Protein AF-A0A8C4WZ81-F1 (afdb_monomer_lite)

Sequence (118 aa):
MKNEGKELKKELASYLCERPMSNNSNEAKYTEEDLIVYVVSFDYGMKENDPVNNIHFYSKHDVNKSFSITKDKVSLLLPETFEQKLVRVYCKLEDDDIQMTITERFRQWCEERRSNMP

Secondary structure (DSSP, 8-state):
-TTHHHHHHHHHHHHHHSPPPSSS--S-SS-GGGEEEEEEEEESSSTTS-GGGG--EEETTEEEEEE---GGGT-TTS-S--EEEEEEEEESS--HHHHHHHHHHHHHHHHHHHHT--

Structure (mmCIF, N/CA/C/O backbone):
data_AF-A0A8C4WZ81-F1
#
_entry.id   AF-A0A8C4WZ81-F1
#
loop_
_atom_site.group_PDB
_atom_site.id
_atom_site.type_symbol
_atom_site.label_atom_id
_atom_site.label_alt_id
_atom_site.label_comp_id
_atom_site.label_asym_id
_atom_site.label_entity_id
_atom_site.label_seq_id
_atom_site.pdbx_PDB_ins_code
_atom_site.Cartn_x
_atom_site.Cartn_y
_atom_site.Cartn_z
_atom_site.occupancy
_atom_site.B_iso_or_equiv
_atom_site.auth_seq_id
_atom_site.auth_comp_id
_atom_site.auth_asym_id
_atom_site.auth_atom_id
_atom_site.pdbx_PDB_model_num
ATOM 1 N N . MET A 1 1 ? 12.485 -6.981 1.822 1.00 47.00 1 MET A N 1
ATOM 2 C CA . MET A 1 1 ? 11.596 -7.564 0.786 1.00 47.00 1 MET A CA 1
ATOM 3 C C . MET A 1 1 ? 10.350 -8.232 1.369 1.00 47.00 1 MET A C 1
ATOM 5 O O . MET A 1 1 ? 9.375 -7.524 1.539 1.00 47.00 1 MET A O 1
ATOM 9 N N . LYS A 1 2 ? 10.354 -9.517 1.789 1.00 52.06 2 LYS A N 1
ATOM 10 C CA . LYS A 1 2 ? 9.195 -10.124 2.505 1.00 52.06 2 LYS A CA 1
ATOM 11 C C . LYS A 1 2 ? 8.869 -9.441 3.850 1.00 52.06 2 LYS A C 1
ATOM 13 O O . LYS A 1 2 ? 7.805 -9.696 4.400 1.00 52.06 2 LYS A O 1
ATOM 18 N N . ASN A 1 3 ? 9.785 -8.615 4.361 1.00 61.53 3 ASN A N 1
ATOM 19 C CA . ASN A 1 3 ? 9.664 -7.928 5.646 1.00 61.53 3 ASN A CA 1
ATOM 20 C C . ASN A 1 3 ? 8.889 -6.611 5.593 1.00 61.53 3 ASN A C 1
ATOM 22 O O . ASN A 1 3 ? 8.040 -6.442 6.448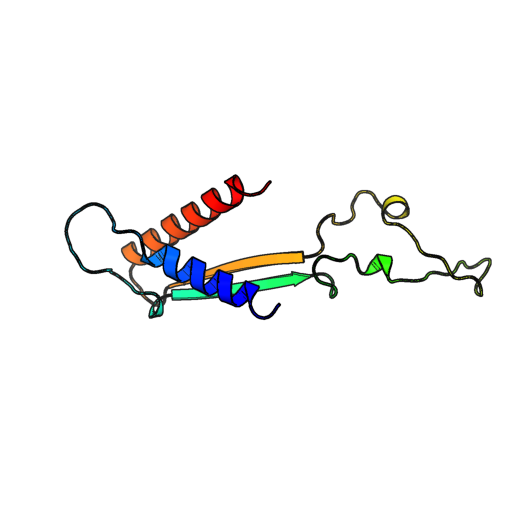 1.00 61.53 3 ASN A O 1
ATOM 26 N N . GLU A 1 4 ? 9.071 -5.735 4.599 1.00 70.75 4 GLU A N 1
ATOM 27 C CA . GLU A 1 4 ? 8.439 -4.398 4.635 1.00 70.75 4 GLU A CA 1
ATOM 28 C C . GLU A 1 4 ? 6.911 -4.454 4.620 1.00 70.75 4 GLU A C 1
ATOM 30 O O . GLU A 1 4 ? 6.252 -3.806 5.421 1.00 70.75 4 GLU A O 1
ATOM 35 N N . GLY A 1 5 ? 6.323 -5.271 3.739 1.00 78.88 5 GLY A N 1
ATOM 36 C CA . GLY A 1 5 ? 4.869 -5.442 3.711 1.00 78.88 5 GLY A CA 1
ATOM 37 C C . GLY A 1 5 ? 4.323 -6.112 4.977 1.00 78.88 5 GLY A C 1
ATOM 38 O O . GLY A 1 5 ? 3.169 -5.898 5.327 1.00 78.88 5 GLY A O 1
ATOM 39 N N . LYS A 1 6 ? 5.132 -6.919 5.678 1.00 83.50 6 LYS A N 1
ATOM 40 C CA . LYS A 1 6 ? 4.752 -7.523 6.966 1.00 83.50 6 LYS A CA 1
ATOM 41 C C . LYS A 1 6 ? 4.888 -6.533 8.119 1.00 83.50 6 LYS A C 1
ATOM 43 O O . LYS A 1 6 ? 4.041 -6.519 9.002 1.00 83.50 6 LYS A O 1
ATOM 48 N N . GLU A 1 7 ? 5.932 -5.721 8.090 1.00 89.31 7 GLU A N 1
ATOM 49 C CA . GLU A 1 7 ? 6.218 -4.680 9.068 1.00 89.31 7 GLU A CA 1
ATOM 50 C C . GLU A 1 7 ? 5.153 -3.591 9.011 1.00 89.31 7 GLU A C 1
ATOM 52 O O . GLU A 1 7 ? 4.541 -3.303 10.030 1.00 89.31 7 GLU A O 1
ATOM 57 N N . LEU A 1 8 ? 4.808 -3.125 7.807 1.00 89.88 8 LEU A N 1
ATOM 58 C CA . LEU A 1 8 ? 3.731 -2.162 7.602 1.00 89.88 8 LEU A CA 1
ATOM 59 C C . LEU A 1 8 ? 2.377 -2.676 8.101 1.00 89.88 8 LEU A C 1
ATOM 61 O O . LEU A 1 8 ? 1.613 -1.932 8.706 1.00 89.88 8 LEU A O 1
ATOM 65 N N . LYS A 1 9 ? 2.071 -3.956 7.847 1.00 92.62 9 LYS A N 1
ATOM 66 C CA . LYS A 1 9 ? 0.847 -4.585 8.361 1.00 92.62 9 LYS A CA 1
ATOM 67 C C . LYS A 1 9 ? 0.809 -4.570 9.882 1.00 92.62 9 LYS A C 1
ATOM 69 O O . LYS A 1 9 ? -0.222 -4.224 10.446 1.00 92.62 9 LYS A O 1
ATOM 74 N N . LYS A 1 10 ? 1.918 -4.960 10.513 1.00 91.31 10 LYS A N 1
ATOM 75 C CA . LYS A 1 10 ? 2.035 -5.026 11.969 1.00 91.31 10 LYS A CA 1
ATOM 76 C C . LYS A 1 10 ? 1.933 -3.636 12.593 1.00 91.31 10 LYS A C 1
ATOM 78 O O . LYS A 1 10 ? 1.149 -3.447 13.507 1.00 91.31 10 LYS A O 1
ATOM 83 N N . GLU A 1 11 ? 2.685 -2.676 12.067 1.00 92.44 11 GLU A N 1
ATOM 84 C CA . GLU A 1 11 ? 2.669 -1.288 12.525 1.00 92.44 11 GLU A CA 1
ATOM 85 C C . GLU A 1 11 ? 1.271 -0.679 12.418 1.00 92.44 11 GLU A C 1
ATOM 87 O O . GLU A 1 11 ? 0.791 -0.079 13.372 1.00 92.44 11 GLU A O 1
ATOM 92 N N . LEU A 1 12 ? 0.593 -0.855 11.279 1.00 93.56 12 LEU A N 1
ATOM 93 C CA . LEU A 1 12 ? -0.744 -0.303 11.105 1.00 93.56 12 LEU A CA 1
ATOM 94 C C . LEU A 1 12 ? -1.761 -0.975 12.037 1.00 93.56 12 LEU A C 1
ATOM 96 O O . LEU A 1 12 ? -2.585 -0.279 12.619 1.00 93.56 12 LEU A O 1
ATOM 100 N N . ALA A 1 13 ? -1.710 -2.299 12.204 1.00 93.31 13 ALA A N 1
ATOM 101 C CA . ALA A 1 13 ? -2.597 -2.993 13.139 1.00 93.31 13 ALA A CA 1
ATOM 102 C C . ALA A 1 13 ? -2.425 -2.463 14.574 1.00 93.31 13 ALA A C 1
ATOM 104 O O . ALA A 1 13 ? -3.411 -2.080 15.201 1.00 93.31 13 ALA A O 1
ATOM 105 N N . SER A 1 14 ? -1.178 -2.338 15.034 1.00 91.50 14 SER A N 1
ATOM 106 C CA . SER A 1 14 ? -0.857 -1.805 16.363 1.00 91.50 14 SER A CA 1
ATOM 107 C C . SER A 1 14 ? -1.288 -0.337 16.502 1.00 91.50 14 SER A C 1
ATOM 109 O O . SER A 1 14 ? -2.014 -0.002 17.439 1.00 91.50 14 SER A O 1
ATOM 111 N N . TYR A 1 15 ? -1.005 0.525 15.516 1.00 91.88 15 TYR A N 1
ATOM 112 C CA . TYR A 1 15 ? -1.447 1.927 15.518 1.00 91.88 15 TYR A CA 1
ATOM 113 C C . TYR A 1 15 ? -2.970 2.065 15.669 1.00 91.88 15 TYR A C 1
ATOM 115 O O . TYR A 1 15 ? -3.465 2.911 16.418 1.00 91.88 15 TYR A O 1
ATOM 123 N N . LEU A 1 16 ? -3.735 1.228 14.962 1.00 91.81 16 LEU A N 1
ATOM 124 C CA . LEU A 1 16 ? -5.196 1.265 15.012 1.00 91.81 16 LEU A CA 1
ATOM 125 C C . LEU A 1 16 ? -5.746 0.844 16.380 1.00 91.81 16 LEU A C 1
ATOM 127 O O . LEU A 1 16 ? -6.847 1.278 16.728 1.00 91.81 16 LEU A O 1
ATOM 131 N N . CYS A 1 17 ? -5.004 0.064 17.166 1.00 88.19 17 CYS A N 1
ATOM 132 C CA . CYS A 1 17 ? -5.410 -0.417 18.487 1.00 88.19 17 CYS A CA 1
ATOM 133 C C . CYS A 1 17 ? -4.867 0.439 19.652 1.00 88.19 17 CYS A C 1
ATOM 135 O O . CYS A 1 17 ? -5.549 0.576 20.665 1.00 88.19 17 CYS A O 1
ATOM 137 N N . GLU A 1 18 ? -3.704 1.081 19.517 1.00 74.81 18 GLU A N 1
ATOM 138 C CA . GLU A 1 18 ? -2.937 1.641 20.648 1.00 74.81 18 GLU A CA 1
ATOM 139 C C . GLU A 1 18 ? -3.410 2.990 21.227 1.00 74.81 18 GLU A C 1
ATOM 141 O O . GLU A 1 18 ? -2.915 3.408 22.275 1.00 74.81 18 GLU A O 1
ATOM 146 N N . ARG A 1 19 ? -4.386 3.693 20.634 1.00 61.94 19 ARG A N 1
ATOM 147 C CA . ARG A 1 19 ? -4.888 4.954 21.225 1.00 61.94 19 ARG A CA 1
ATOM 148 C C . ARG A 1 19 ? -6.082 4.717 22.166 1.00 61.94 19 ARG A C 1
ATOM 150 O O . ARG A 1 19 ? -7.115 4.231 21.703 1.00 61.94 19 ARG A O 1
ATOM 157 N N . PRO A 1 20 ? -6.040 5.114 23.452 1.00 52.09 20 PRO A N 1
ATOM 158 C CA . PRO A 1 20 ? -7.254 5.203 24.256 1.00 52.09 20 PRO A CA 1
ATOM 159 C C . PRO A 1 20 ? -8.111 6.373 23.757 1.00 52.09 20 PRO A C 1
ATOM 161 O O . PRO A 1 20 ? -7.616 7.486 23.571 1.00 52.09 20 PRO A O 1
ATOM 164 N N . MET A 1 21 ? -9.406 6.130 23.531 1.00 51.69 21 MET A N 1
ATOM 165 C CA . MET A 1 21 ? -10.363 7.228 23.389 1.00 51.69 21 MET A CA 1
ATOM 166 C C . MET A 1 21 ? -10.486 7.916 24.746 1.00 51.69 21 MET A C 1
ATOM 168 O O . MET A 1 21 ? -10.638 7.252 25.772 1.00 51.69 21 MET A O 1
ATOM 172 N N . SER A 1 22 ? -10.394 9.244 24.771 1.00 49.88 22 SER A N 1
ATOM 173 C CA . SER A 1 22 ? -10.641 9.998 25.992 1.00 49.88 22 SER A CA 1
ATOM 174 C C . SER A 1 22 ? -12.066 9.723 26.482 1.00 49.88 22 SER A C 1
ATOM 176 O O . SER A 1 22 ? -13.027 10.060 25.792 1.00 49.88 22 SER A O 1
ATOM 178 N N . ASN A 1 23 ? -12.134 9.188 27.704 1.00 47.00 23 ASN A N 1
ATOM 179 C CA . ASN A 1 23 ? -13.249 9.147 28.655 1.00 47.00 23 ASN A CA 1
ATOM 180 C C . ASN A 1 23 ? -13.973 7.792 28.806 1.00 47.00 23 ASN A C 1
ATOM 182 O O . ASN A 1 23 ? -14.935 7.473 28.119 1.00 47.00 23 ASN A O 1
ATOM 186 N N . ASN A 1 24 ? -13.532 7.086 29.855 1.00 49.25 24 ASN A N 1
ATOM 187 C CA . ASN A 1 24 ? -14.307 6.241 30.771 1.00 49.25 24 ASN A CA 1
ATOM 188 C C . ASN A 1 24 ? -15.042 5.013 30.202 1.00 49.25 24 ASN A C 1
ATOM 190 O O . ASN A 1 24 ? -16.259 4.902 30.296 1.00 49.25 24 ASN A O 1
ATOM 194 N N . SER A 1 25 ? -14.278 4.023 29.741 1.00 47.97 25 SER A N 1
ATOM 195 C CA . SER A 1 25 ? -14.457 2.596 30.078 1.00 47.97 25 SER A CA 1
ATOM 196 C C . SER A 1 25 ? -13.190 1.850 29.634 1.00 47.97 25 SER A C 1
ATOM 198 O O . SER A 1 25 ? -12.790 1.930 28.479 1.00 47.97 25 SER A O 1
ATOM 200 N N . ASN A 1 26 ? -12.479 1.228 30.576 1.00 49.66 26 ASN A N 1
ATOM 201 C CA . ASN A 1 26 ? -11.105 0.729 30.396 1.00 49.66 26 ASN A CA 1
ATOM 202 C C . ASN A 1 26 ? -11.024 -0.644 29.698 1.00 49.66 26 ASN A C 1
ATOM 204 O O . ASN A 1 26 ? -10.262 -1.506 30.127 1.00 49.66 26 ASN A O 1
ATOM 208 N N . GLU A 1 27 ? -11.769 -0.850 28.615 1.00 57.25 27 GLU A N 1
ATOM 209 C CA . GLU A 1 27 ? -11.611 -2.034 27.768 1.00 57.25 27 GLU A CA 1
ATOM 210 C C . GLU A 1 27 ? -11.549 -1.610 26.300 1.00 57.25 27 GLU A C 1
ATOM 212 O O . GLU A 1 27 ? -12.377 -0.830 25.821 1.00 57.25 27 GLU A O 1
ATOM 217 N N . ALA A 1 28 ? -10.516 -2.070 25.589 1.00 61.16 28 ALA A N 1
ATOM 218 C CA . ALA A 1 28 ? -10.420 -1.852 24.154 1.00 61.16 28 ALA A CA 1
ATOM 219 C C . ALA A 1 28 ? -11.618 -2.542 23.487 1.00 61.16 28 ALA A C 1
ATOM 221 O O . ALA A 1 28 ? -11.804 -3.744 23.649 1.00 61.16 28 ALA A O 1
ATOM 222 N N . LYS A 1 29 ? -12.433 -1.780 22.745 1.00 80.44 29 LYS A N 1
ATOM 223 C CA . LYS A 1 29 ? -13.637 -2.304 22.075 1.00 80.44 29 LYS A CA 1
ATOM 224 C C . LYS A 1 29 ? -13.331 -3.367 21.002 1.00 80.44 29 LYS A C 1
ATOM 226 O O . LYS A 1 29 ? -14.244 -4.060 20.577 1.00 80.44 29 LYS A O 1
ATOM 231 N N . TYR A 1 30 ? -12.082 -3.457 20.545 1.00 89.12 30 TYR A N 1
ATOM 232 C CA . TYR A 1 30 ? -11.587 -4.407 19.546 1.00 89.12 30 TYR A CA 1
ATOM 233 C C . TYR A 1 30 ? -10.071 -4.593 19.703 1.00 89.12 30 TYR A C 1
ATOM 235 O O . TYR A 1 30 ? -9.393 -3.726 20.269 1.00 89.12 30 TYR A O 1
ATOM 243 N N . THR A 1 31 ? -9.531 -5.686 19.169 1.00 91.62 31 THR A N 1
ATOM 244 C CA . THR A 1 31 ? -8.092 -6.001 19.197 1.00 91.62 31 THR A CA 1
ATOM 245 C C . THR A 1 31 ? -7.501 -6.131 17.787 1.00 91.62 31 THR A C 1
ATOM 247 O O . THR A 1 31 ? -8.199 -5.972 16.784 1.00 91.62 31 THR A O 1
ATOM 250 N N . GLU A 1 32 ? -6.194 -6.405 17.677 1.00 92.19 32 GLU A N 1
ATOM 251 C CA . GLU A 1 32 ? -5.545 -6.629 16.376 1.00 92.19 32 GLU A CA 1
ATOM 252 C C . GLU A 1 32 ? -6.131 -7.847 15.646 1.00 92.19 32 GLU A C 1
ATOM 254 O O . GLU A 1 32 ? -6.195 -7.868 14.416 1.00 92.19 32 GLU A O 1
ATOM 259 N N . GLU A 1 33 ? -6.594 -8.854 16.390 1.00 92.25 33 GLU A N 1
ATOM 260 C CA . GLU A 1 33 ? -7.212 -10.061 15.845 1.00 92.25 33 GLU A CA 1
ATOM 261 C C . GLU A 1 33 ? -8.530 -9.773 15.116 1.00 92.25 33 GLU A C 1
ATOM 263 O O . GLU A 1 33 ? -8.898 -10.529 14.209 1.00 92.25 33 GLU A O 1
ATOM 268 N N . ASP A 1 34 ? -9.214 -8.682 15.459 1.00 94.19 34 ASP A N 1
ATOM 269 C CA . ASP A 1 34 ? -10.445 -8.227 14.806 1.00 94.19 34 ASP A CA 1
ATOM 270 C C . ASP A 1 34 ? -10.178 -7.471 13.502 1.00 94.19 34 ASP A C 1
ATOM 272 O O . ASP A 1 34 ? -11.099 -7.206 12.723 1.00 94.19 34 ASP A O 1
ATOM 276 N N . LEU A 1 35 ? -8.915 -7.139 13.230 1.00 94.62 35 LEU A N 1
ATOM 277 C CA . LEU A 1 35 ? -8.499 -6.397 12.052 1.00 94.62 35 LEU A CA 1
ATOM 278 C C . LEU A 1 35 ? -7.861 -7.318 11.013 1.00 94.62 35 LEU A C 1
ATOM 280 O O . LEU A 1 35 ? -7.160 -8.288 11.302 1.00 94.62 35 LEU A O 1
ATOM 284 N N . ILE A 1 36 ? -8.075 -6.983 9.746 1.00 95.38 36 ILE A N 1
ATOM 285 C CA . ILE A 1 36 ? -7.357 -7.577 8.623 1.00 95.38 36 ILE A CA 1
ATOM 286 C C . ILE A 1 36 ? -6.695 -6.442 7.857 1.00 95.38 36 ILE A C 1
ATOM 288 O O . ILE A 1 36 ? -7.362 -5.663 7.176 1.00 95.38 36 ILE A O 1
ATOM 292 N N . VAL A 1 37 ? -5.365 -6.376 7.936 1.00 95.81 37 VAL A N 1
ATOM 293 C CA . VAL A 1 37 ? -4.569 -5.421 7.162 1.00 95.81 37 VAL A CA 1
ATOM 294 C C . VAL A 1 37 ? -4.011 -6.101 5.915 1.00 95.81 37 VAL A C 1
ATOM 296 O O . VAL A 1 37 ? -3.212 -7.046 5.969 1.00 95.81 37 VAL A O 1
ATOM 299 N N . TYR A 1 38 ? -4.416 -5.594 4.757 1.00 94.88 38 TYR A N 1
ATOM 300 C CA . TYR A 1 38 ? -3.942 -6.046 3.462 1.00 94.88 38 TYR A CA 1
ATOM 301 C C . TYR A 1 38 ? -3.046 -4.983 2.832 1.00 94.88 38 TYR A C 1
ATOM 303 O O . TYR A 1 38 ? -3.412 -3.818 2.737 1.00 94.88 38 TYR A O 1
ATOM 311 N N . VAL A 1 39 ? -1.856 -5.402 2.408 1.00 93.69 39 VAL A N 1
ATOM 312 C CA . VAL A 1 39 ? -0.868 -4.549 1.741 1.00 93.69 39 VAL A CA 1
ATOM 313 C C . VAL A 1 39 ? -0.517 -5.238 0.437 1.00 93.69 39 VAL A C 1
ATOM 315 O O . VAL A 1 39 ? -0.097 -6.399 0.457 1.00 93.69 39 VAL A O 1
ATOM 318 N N . VAL A 1 40 ? -0.717 -4.529 -0.669 1.00 91.75 40 VAL A N 1
ATOM 319 C CA . VAL A 1 40 ? -0.424 -4.989 -2.028 1.00 91.75 40 VAL A CA 1
ATOM 320 C C . VAL A 1 40 ? 0.563 -4.027 -2.656 1.00 91.75 40 VAL A C 1
ATOM 322 O O . VAL A 1 40 ? 0.299 -2.828 -2.683 1.00 91.75 40 VAL A O 1
ATOM 325 N N . SER A 1 41 ? 1.672 -4.548 -3.171 1.00 90.94 41 SER A N 1
ATOM 326 C CA . SER A 1 41 ? 2.560 -3.788 -4.050 1.00 90.94 41 SER A CA 1
ATOM 327 C C . SER A 1 41 ? 2.128 -3.998 -5.498 1.00 90.94 41 SER A C 1
ATOM 329 O O . SER A 1 41 ? 1.903 -5.133 -5.921 1.00 90.94 41 SER A O 1
ATOM 331 N N . PHE A 1 42 ? 2.018 -2.904 -6.237 1.00 91.50 42 PHE A N 1
ATOM 332 C CA . PHE A 1 42 ? 1.856 -2.875 -7.681 1.00 91.50 42 PHE A CA 1
ATOM 333 C C . PHE A 1 42 ? 3.136 -2.317 -8.274 1.00 91.50 42 PHE A C 1
ATOM 335 O O . PHE A 1 42 ? 3.560 -1.229 -7.892 1.00 91.50 42 PHE A O 1
ATOM 342 N N . ASP A 1 43 ? 3.741 -3.048 -9.199 1.00 93.62 43 ASP A N 1
ATOM 343 C CA . ASP A 1 43 ? 4.915 -2.579 -9.912 1.00 93.62 43 ASP A CA 1
ATOM 344 C C . ASP A 1 43 ? 4.924 -3.046 -11.367 1.00 93.62 43 ASP A C 1
ATOM 346 O O . ASP A 1 43 ? 4.050 -3.794 -11.812 1.00 93.62 43 ASP A O 1
ATOM 350 N N . TYR A 1 44 ? 5.912 -2.576 -12.123 1.00 91.69 44 TYR A N 1
ATOM 351 C CA . TYR A 1 44 ? 6.096 -2.916 -13.534 1.00 91.69 44 TYR A CA 1
ATOM 352 C C . TYR A 1 44 ? 6.911 -4.213 -13.733 1.00 91.69 44 TYR A C 1
ATOM 354 O O . TYR A 1 44 ? 7.607 -4.388 -14.731 1.00 91.69 44 TYR A O 1
ATOM 362 N N . GLY A 1 45 ? 6.859 -5.132 -12.766 1.00 91.12 45 GLY A N 1
ATOM 363 C CA . GLY A 1 45 ? 7.621 -6.382 -12.736 1.00 91.12 45 GLY A CA 1
ATOM 364 C C . GLY A 1 45 ? 9.051 -6.228 -12.210 1.00 91.12 45 GLY A C 1
ATOM 365 O O . GLY A 1 45 ? 9.773 -7.220 -12.104 1.00 91.12 45 GLY A O 1
ATOM 366 N N . MET A 1 46 ? 9.468 -4.999 -11.882 1.00 91.88 46 MET A N 1
ATOM 367 C CA . MET A 1 46 ? 10.825 -4.659 -11.434 1.00 91.88 46 MET A CA 1
ATOM 368 C C . MET A 1 46 ? 10.849 -3.707 -10.225 1.00 91.88 46 MET A C 1
ATOM 370 O O . MET A 1 46 ? 11.830 -2.986 -10.020 1.00 91.88 46 MET A O 1
ATOM 374 N N . LYS A 1 47 ? 9.808 -3.759 -9.381 1.00 89.38 47 LYS A N 1
ATOM 375 C CA . LYS A 1 47 ? 9.638 -2.878 -8.212 1.00 89.38 47 LYS A CA 1
ATOM 376 C C . LYS A 1 47 ? 9.762 -1.397 -8.599 1.00 89.38 47 LYS A C 1
ATOM 378 O O . LYS A 1 47 ? 9.138 -0.966 -9.560 1.00 89.38 47 LYS A O 1
ATOM 383 N N . GLU A 1 48 ? 10.576 -0.623 -7.886 1.00 91.25 48 GLU A N 1
ATOM 384 C CA . GLU A 1 48 ? 10.803 0.799 -8.117 1.00 91.25 48 GLU A CA 1
ATOM 385 C C . GLU A 1 48 ? 11.536 1.119 -9.431 1.00 91.25 48 GLU A C 1
ATOM 387 O O . GLU A 1 48 ? 11.590 2.281 -9.834 1.00 91.25 48 GLU A O 1
ATOM 392 N N . ASN A 1 49 ? 12.098 0.111 -10.105 1.00 90.12 49 ASN A N 1
ATOM 393 C CA . ASN A 1 49 ? 12.917 0.308 -11.295 1.00 90.12 49 ASN A CA 1
ATOM 394 C C . ASN A 1 49 ? 12.071 0.312 -12.572 1.00 90.12 49 ASN A C 1
ATOM 396 O O . ASN A 1 49 ? 11.225 -0.559 -12.774 1.00 90.12 49 ASN A O 1
ATOM 400 N N . ASP A 1 50 ? 12.375 1.246 -13.476 1.00 90.00 50 ASP A N 1
ATOM 401 C CA . ASP A 1 50 ? 11.809 1.264 -14.825 1.00 90.00 50 ASP A CA 1
ATOM 402 C C . ASP A 1 50 ? 12.335 0.060 -15.630 1.00 90.00 50 ASP A C 1
ATOM 404 O O . ASP A 1 50 ? 13.542 -0.005 -15.912 1.00 90.00 50 ASP A O 1
ATOM 408 N N . PRO A 1 51 ? 11.478 -0.895 -16.036 1.00 90.00 51 PRO A N 1
ATOM 409 C CA . PRO A 1 51 ? 11.928 -2.040 -16.814 1.00 90.00 51 PRO A CA 1
ATOM 410 C C . PRO A 1 51 ? 12.458 -1.651 -18.200 1.00 90.00 51 PRO A C 1
ATOM 412 O O . PRO A 1 51 ? 13.275 -2.388 -18.751 1.00 90.00 51 PRO A O 1
ATOM 415 N N . VAL A 1 52 ? 12.057 -0.501 -18.762 1.00 88.38 52 VAL A N 1
ATOM 416 C CA . VAL A 1 52 ? 12.499 -0.041 -20.092 1.00 88.38 52 VAL A CA 1
ATOM 417 C C . VAL A 1 52 ? 14.003 0.220 -20.124 1.00 88.38 52 VAL A C 1
ATOM 419 O O . VAL A 1 52 ? 14.643 -0.028 -21.146 1.00 88.38 52 VAL A O 1
ATOM 422 N N . ASN A 1 53 ? 14.599 0.612 -18.993 1.00 87.94 53 ASN A N 1
ATOM 423 C CA . ASN A 1 53 ? 16.047 0.804 -18.883 1.00 87.94 53 ASN A CA 1
ATOM 424 C C . ASN A 1 53 ? 16.846 -0.486 -19.129 1.00 87.94 53 ASN A C 1
ATOM 426 O O . ASN A 1 53 ? 18.018 -0.417 -19.494 1.00 87.94 53 ASN A O 1
ATOM 430 N N . ASN A 1 54 ? 16.217 -1.654 -18.969 1.00 89.38 54 ASN A N 1
ATOM 431 C CA . ASN A 1 54 ? 16.837 -2.960 -19.194 1.00 89.38 54 ASN A CA 1
ATOM 432 C C . ASN A 1 54 ? 16.522 -3.540 -20.585 1.00 89.38 54 ASN A C 1
ATOM 434 O O . ASN A 1 54 ? 16.833 -4.700 -20.854 1.00 89.38 54 ASN A O 1
ATOM 438 N N . ILE A 1 55 ? 15.903 -2.751 -21.472 1.00 90.88 55 ILE A N 1
ATOM 439 C CA . ILE A 1 55 ? 15.568 -3.156 -22.839 1.00 90.88 55 ILE A CA 1
ATOM 440 C C . ILE A 1 55 ? 16.611 -2.611 -23.817 1.00 90.88 55 ILE A C 1
ATOM 442 O O . ILE A 1 55 ? 16.955 -1.426 -23.815 1.00 90.88 55 ILE A O 1
ATOM 446 N N . HIS A 1 56 ? 17.074 -3.486 -24.709 1.00 93.94 56 HIS A N 1
ATOM 447 C CA . HIS A 1 56 ? 17.866 -3.107 -25.873 1.00 93.94 56 HIS A CA 1
ATOM 448 C C . HIS A 1 56 ? 16.995 -3.068 -27.127 1.00 93.94 56 HIS A C 1
ATOM 450 O O . HIS A 1 56 ? 16.221 -3.984 -27.401 1.00 93.94 56 HIS A O 1
ATOM 456 N N . PHE A 1 57 ? 17.169 -2.010 -27.909 1.00 94.62 57 PHE A N 1
ATOM 457 C CA . PHE A 1 57 ? 16.476 -1.761 -29.164 1.00 94.62 57 PHE A CA 1
ATOM 458 C C . PHE A 1 57 ? 17.457 -1.866 -30.333 1.00 94.62 57 PHE A C 1
ATOM 460 O O . PHE A 1 57 ? 18.668 -1.735 -30.158 1.00 94.62 57 PHE A O 1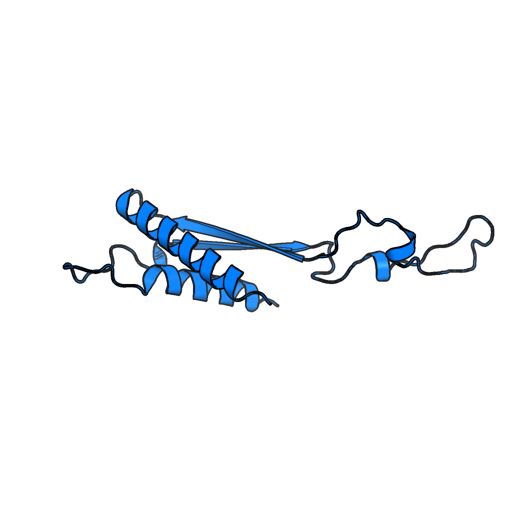
ATOM 467 N N . TYR A 1 58 ? 16.924 -2.063 -31.534 1.00 95.75 58 TYR A N 1
ATOM 468 C CA . TYR A 1 58 ? 17.653 -1.933 -32.794 1.00 95.75 58 TYR A CA 1
ATOM 469 C C . TYR A 1 58 ? 16.845 -1.056 -33.754 1.00 95.75 58 TYR A C 1
ATOM 471 O O . TYR A 1 58 ? 15.648 -0.832 -33.557 1.00 95.75 58 TYR A O 1
ATOM 479 N N . SER A 1 59 ? 17.496 -0.534 -34.795 1.00 95.94 59 SER A N 1
ATOM 480 C CA . SER A 1 59 ? 16.830 0.295 -35.804 1.00 95.94 59 SER A CA 1
ATOM 481 C C . SER A 1 59 ? 16.670 -0.481 -37.106 1.00 95.94 59 SER A C 1
ATOM 483 O O . SER A 1 59 ? 17.491 -1.335 -37.430 1.00 95.94 59 SER A O 1
ATOM 485 N N . LYS A 1 60 ? 15.657 -0.148 -37.913 1.00 96.88 60 LYS A N 1
ATOM 486 C CA . LYS A 1 60 ? 15.483 -0.751 -39.247 1.00 96.88 60 LYS A CA 1
ATOM 487 C C . LYS A 1 60 ? 16.721 -0.579 -40.144 1.00 96.88 60 LYS A C 1
ATOM 489 O O . LYS A 1 60 ? 16.973 -1.419 -40.999 1.00 96.88 60 LYS A O 1
ATOM 494 N N . HIS A 1 61 ? 17.457 0.518 -39.972 1.00 96.50 61 HIS A N 1
ATOM 495 C CA . HIS A 1 61 ? 18.635 0.841 -40.779 1.00 96.50 61 HIS A CA 1
ATOM 496 C C . HIS A 1 61 ? 19.886 0.064 -40.359 1.00 96.50 61 HIS A C 1
ATOM 498 O O . HIS A 1 61 ? 20.785 -0.110 -41.174 1.00 96.50 61 HIS A O 1
ATOM 504 N N . ASP A 1 62 ? 19.938 -0.403 -39.112 1.00 95.19 62 ASP A N 1
ATOM 505 C CA . ASP A 1 62 ? 21.055 -1.168 -38.569 1.00 95.19 62 ASP A CA 1
ATOM 506 C C . ASP A 1 62 ? 20.528 -2.156 -37.521 1.00 95.19 62 ASP A C 1
ATOM 508 O O . ASP A 1 62 ? 20.347 -1.822 -36.347 1.00 95.19 62 ASP A O 1
ATOM 512 N N . VAL A 1 63 ? 20.214 -3.366 -37.990 1.00 95.25 63 VAL A N 1
ATOM 513 C CA . VAL A 1 63 ? 19.585 -4.428 -37.189 1.00 95.25 63 VAL A CA 1
ATOM 514 C C . VAL A 1 63 ? 20.568 -5.162 -36.277 1.00 95.25 63 VAL A C 1
ATOM 516 O O . VAL A 1 63 ? 20.143 -5.818 -35.333 1.00 95.25 63 VAL A O 1
ATOM 519 N N . ASN A 1 64 ? 21.874 -5.048 -36.542 1.00 96.62 64 ASN A N 1
ATOM 520 C CA . ASN A 1 64 ? 22.919 -5.739 -35.779 1.00 96.62 64 ASN A CA 1
ATOM 521 C C . ASN A 1 64 ? 23.501 -4.872 -34.657 1.00 96.62 64 ASN A C 1
ATOM 523 O O . ASN A 1 64 ? 24.297 -5.356 -33.851 1.00 96.62 64 ASN A O 1
ATOM 527 N N . LYS A 1 65 ? 23.120 -3.593 -34.595 1.00 96.81 65 LYS A N 1
ATOM 528 C CA . LYS A 1 65 ? 23.562 -2.658 -33.567 1.00 96.81 65 LYS A CA 1
ATOM 529 C C . LYS A 1 65 ? 22.465 -2.436 -32.535 1.00 96.81 65 LYS A C 1
ATOM 531 O O . LYS A 1 65 ? 21.409 -1.881 -32.841 1.00 96.81 65 LYS A O 1
ATOM 536 N N . SER A 1 66 ? 22.751 -2.819 -31.295 1.00 95.81 66 SER A N 1
ATOM 537 C CA . SER A 1 66 ? 21.880 -2.527 -30.163 1.00 95.81 66 SER A CA 1
ATOM 538 C C . SER A 1 66 ? 22.131 -1.127 -29.601 1.00 95.81 66 SER A C 1
ATOM 540 O O . SER A 1 66 ? 23.238 -0.585 -29.658 1.00 95.81 66 SER A O 1
ATOM 542 N N . PHE A 1 67 ? 21.085 -0.533 -29.039 1.00 93.56 67 PHE A N 1
ATOM 543 C CA . PHE A 1 67 ? 21.162 0.692 -28.250 1.00 93.56 67 PHE A CA 1
ATOM 544 C C . PHE A 1 67 ? 20.058 0.711 -27.191 1.00 93.56 67 PHE A C 1
ATOM 546 O O . PHE A 1 67 ? 19.106 -0.065 -27.257 1.00 93.56 67 PHE A O 1
ATOM 553 N N . SER A 1 68 ? 20.181 1.601 -26.212 1.00 93.44 68 SER A N 1
ATOM 554 C CA . SER A 1 68 ? 19.140 1.849 -25.210 1.00 93.44 68 SER A CA 1
ATOM 555 C C . SER A 1 68 ? 18.412 3.152 -25.529 1.00 93.44 68 SER A C 1
ATOM 557 O O . SER A 1 68 ? 19.017 4.105 -26.030 1.00 93.44 68 SER A O 1
ATOM 559 N N . ILE A 1 69 ? 17.114 3.198 -25.239 1.00 90.75 69 ILE A N 1
ATOM 560 C CA . ILE A 1 69 ? 16.306 4.415 -25.337 1.00 90.75 69 ILE A CA 1
ATOM 561 C C . ILE A 1 69 ? 16.051 4.903 -23.917 1.00 90.75 69 ILE A C 1
ATOM 563 O O . ILE A 1 69 ? 15.494 4.179 -23.099 1.00 90.75 69 ILE A O 1
ATOM 567 N N . THR A 1 70 ? 16.487 6.123 -23.626 1.00 84.44 70 THR A N 1
ATOM 568 C CA . THR A 1 70 ? 16.297 6.763 -22.326 1.00 84.44 70 THR A CA 1
ATOM 569 C C . THR A 1 70 ? 14.908 7.404 -22.243 1.00 84.44 70 THR A C 1
ATOM 571 O O . THR A 1 70 ? 14.345 7.808 -23.264 1.00 84.44 70 THR A O 1
ATOM 574 N N . LYS A 1 71 ? 14.341 7.495 -21.032 1.00 83.56 71 LYS A N 1
ATOM 575 C CA . LYS A 1 71 ? 12.967 7.981 -20.790 1.00 83.56 71 LYS A CA 1
ATOM 576 C C . LYS A 1 71 ? 12.681 9.348 -21.434 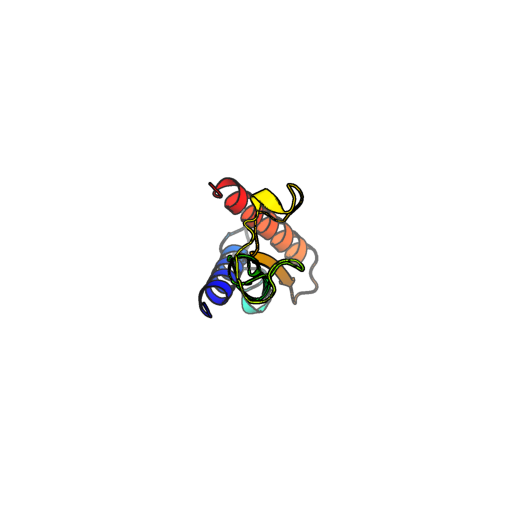1.00 83.56 71 LYS A C 1
ATOM 578 O O . LYS A 1 71 ? 11.608 9.545 -22.001 1.00 83.56 71 LYS A O 1
ATOM 583 N N . ASP A 1 72 ? 13.659 10.256 -21.415 1.00 83.00 72 ASP A N 1
ATOM 584 C CA . ASP A 1 72 ? 13.597 11.601 -22.009 1.00 83.00 72 ASP A CA 1
ATOM 585 C C . ASP A 1 72 ? 13.338 11.598 -23.524 1.00 83.00 72 ASP A C 1
ATOM 587 O O .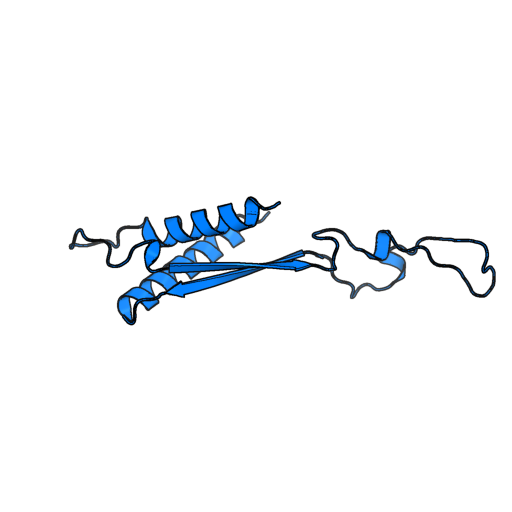 ASP A 1 72 ? 12.818 12.572 -24.063 1.00 83.00 72 ASP A O 1
ATOM 591 N N . LYS A 1 73 ? 13.648 10.493 -24.209 1.00 84.44 73 LYS A N 1
ATOM 592 C CA . LYS A 1 73 ? 13.467 10.343 -25.660 1.00 84.44 73 LYS A CA 1
ATOM 593 C C . LYS A 1 73 ? 12.142 9.700 -26.055 1.00 84.44 73 LYS A C 1
ATOM 595 O O . LYS A 1 73 ? 11.868 9.596 -27.248 1.00 84.44 73 LYS A O 1
ATOM 600 N N . VAL A 1 74 ? 11.349 9.230 -25.091 1.00 84.88 74 VAL A N 1
ATOM 601 C CA . VAL A 1 74 ? 10.108 8.494 -25.365 1.00 84.88 74 VAL A CA 1
ATOM 602 C C . VAL A 1 74 ? 8.903 9.419 -25.256 1.00 84.88 74 VAL A C 1
ATOM 604 O O . VAL A 1 74 ? 8.205 9.640 -26.242 1.00 84.88 74 VAL A O 1
ATOM 607 N N . SER A 1 75 ? 8.630 9.938 -24.058 1.00 86.31 75 SER A N 1
ATOM 608 C CA . SER A 1 75 ? 7.481 10.807 -23.798 1.00 86.31 75 SER A CA 1
ATOM 609 C C . SER A 1 75 ? 7.570 11.437 -22.410 1.00 86.31 75 SER A C 1
ATOM 611 O O . SER A 1 75 ? 7.988 10.790 -21.450 1.00 86.31 75 SER A O 1
ATOM 613 N N . LEU A 1 76 ? 7.090 12.677 -22.291 1.00 83.56 76 LEU A N 1
ATOM 614 C CA . LEU A 1 76 ? 6.908 13.364 -21.007 1.00 83.56 76 LEU A CA 1
ATOM 615 C C . LEU A 1 76 ? 5.716 12.824 -20.196 1.00 83.56 76 LEU A C 1
ATOM 617 O O . LEU A 1 76 ? 5.571 13.165 -19.031 1.00 83.56 76 LEU A O 1
ATOM 621 N N . LEU A 1 77 ? 4.864 11.983 -20.793 1.00 86.62 77 LEU A N 1
ATOM 622 C CA . LEU A 1 77 ? 3.674 11.409 -20.147 1.00 86.62 77 LEU A CA 1
ATOM 623 C C . LEU A 1 77 ? 3.928 10.024 -19.527 1.00 86.62 77 LEU A C 1
ATOM 625 O O . LEU A 1 77 ? 2.982 9.301 -19.220 1.00 86.62 77 LEU A O 1
ATOM 629 N N . LEU A 1 78 ? 5.191 9.619 -19.386 1.00 86.88 78 LEU A N 1
ATOM 630 C CA . LEU A 1 78 ? 5.547 8.341 -18.773 1.00 86.88 78 LEU A CA 1
ATOM 631 C C . LEU A 1 78 ? 5.522 8.416 -17.238 1.00 86.88 78 LEU A C 1
ATOM 633 O O . LEU A 1 78 ? 5.957 9.429 -16.682 1.00 86.88 78 LEU A O 1
ATOM 637 N N . PRO A 1 79 ? 5.125 7.330 -16.545 1.00 86.19 79 PRO A N 1
ATOM 638 C CA . PRO A 1 79 ? 5.159 7.263 -15.086 1.00 86.19 79 PRO A CA 1
ATOM 639 C C . PRO A 1 79 ? 6.529 7.642 -14.516 1.00 86.19 79 PRO A C 1
ATOM 641 O O . PRO A 1 79 ? 7.568 7.220 -15.024 1.00 86.19 79 PRO A O 1
ATOM 644 N N . GLU A 1 80 ? 6.550 8.457 -13.463 1.00 86.38 80 GLU A N 1
ATOM 645 C CA . GLU A 1 80 ? 7.772 8.774 -12.705 1.00 86.38 80 GLU A CA 1
ATOM 646 C C . GLU A 1 80 ? 8.050 7.769 -11.590 1.00 86.38 80 GLU A C 1
ATOM 648 O O . GLU A 1 80 ? 9.200 7.576 -11.208 1.00 86.38 80 GLU A O 1
ATOM 653 N N . THR A 1 81 ? 7.010 7.085 -11.119 1.00 87.00 81 THR A N 1
ATOM 654 C CA . THR A 1 81 ? 7.094 6.060 -10.081 1.00 87.00 81 THR A CA 1
ATOM 655 C C . THR A 1 81 ? 6.636 4.722 -10.650 1.00 87.00 81 THR A C 1
ATOM 657 O O . THR A 1 81 ? 5.577 4.647 -11.275 1.00 87.00 81 THR A O 1
ATOM 660 N N . PHE A 1 82 ? 7.424 3.672 -10.418 1.00 89.12 82 PHE A N 1
ATOM 661 C CA . PHE A 1 82 ? 7.177 2.327 -10.954 1.00 89.12 82 PHE A CA 1
ATOM 662 C C . PHE A 1 82 ? 6.710 1.320 -9.904 1.00 89.12 82 PHE A C 1
ATOM 664 O O . PHE A 1 82 ? 6.261 0.245 -10.285 1.00 89.12 82 PHE A O 1
ATOM 671 N N . GLU A 1 83 ? 6.745 1.682 -8.617 1.00 91.44 83 GLU A N 1
ATOM 672 C CA . GLU A 1 83 ? 6.137 0.919 -7.525 1.00 91.44 83 GLU A CA 1
ATOM 673 C C . GLU A 1 83 ? 5.082 1.766 -6.801 1.00 91.44 83 GLU A C 1
ATOM 675 O O . GLU A 1 83 ? 5.291 2.938 -6.491 1.00 91.44 83 GLU A O 1
ATOM 680 N N . GLN A 1 84 ? 3.946 1.153 -6.490 1.00 89.56 84 GLN A N 1
ATOM 681 C CA . GLN A 1 84 ? 2.890 1.715 -5.660 1.00 89.56 84 GLN A CA 1
ATOM 682 C C . GLN A 1 84 ? 2.465 0.689 -4.612 1.00 89.56 84 GLN A C 1
ATOM 684 O O . GLN A 1 84 ? 2.436 -0.511 -4.876 1.00 89.56 84 GLN A O 1
ATOM 689 N N . LYS A 1 85 ? 2.086 1.152 -3.419 1.00 89.94 85 LYS A N 1
ATOM 690 C CA . LYS A 1 85 ? 1.556 0.293 -2.352 1.00 89.94 85 LYS A CA 1
ATOM 691 C C . LYS A 1 85 ? 0.104 0.667 -2.070 1.00 89.94 85 LYS A C 1
ATOM 693 O O . LYS A 1 85 ? -0.198 1.815 -1.762 1.00 89.94 85 LYS A O 1
ATOM 698 N N . LEU A 1 86 ? -0.790 -0.312 -2.151 1.00 92.00 86 LEU A N 1
ATOM 699 C CA . LEU A 1 86 ? -2.183 -0.195 -1.737 1.00 92.00 86 LEU A CA 1
ATOM 700 C C . LEU A 1 86 ? -2.352 -0.832 -0.361 1.00 92.00 86 LEU A C 1
ATOM 702 O O . LEU A 1 86 ? -2.056 -2.014 -0.178 1.00 92.00 86 LEU A O 1
ATOM 706 N N . VAL A 1 87 ? -2.871 -0.056 0.585 1.00 94.12 87 VAL A N 1
ATOM 707 C CA . VAL A 1 87 ? -3.169 -0.507 1.946 1.00 94.12 87 VAL A CA 1
ATOM 708 C C . VAL A 1 87 ? -4.681 -0.534 2.137 1.00 94.12 87 VAL A C 1
ATOM 710 O O . VAL A 1 87 ? -5.368 0.429 1.804 1.00 94.12 87 VAL A O 1
ATOM 713 N N . ARG A 1 88 ? -5.208 -1.645 2.654 1.00 95.62 88 ARG A N 1
ATOM 714 C CA . ARG A 1 88 ? -6.622 -1.815 3.004 1.00 95.62 88 ARG A CA 1
ATOM 715 C C . ARG A 1 88 ? -6.742 -2.361 4.417 1.00 95.62 88 ARG A C 1
ATOM 717 O O . ARG A 1 88 ? -5.989 -3.257 4.795 1.00 95.62 88 ARG A O 1
ATOM 724 N N . VAL A 1 89 ? -7.718 -1.851 5.152 1.00 95.81 89 VAL A N 1
ATOM 725 C CA . VAL A 1 89 ? -8.067 -2.304 6.498 1.00 95.81 89 VAL A CA 1
ATOM 726 C C . VAL A 1 89 ? -9.502 -2.807 6.456 1.00 95.81 89 VAL A C 1
ATOM 728 O O . VAL A 1 89 ? -10.380 -2.117 5.944 1.00 95.81 89 VAL A O 1
ATOM 731 N N . TYR A 1 90 ? -9.726 -4.006 6.978 1.00 95.38 90 TYR A N 1
ATOM 732 C CA . TYR A 1 90 ? -11.056 -4.565 7.190 1.00 95.38 90 TYR A CA 1
ATOM 733 C C . TYR A 1 90 ? -11.240 -4.839 8.681 1.00 95.38 90 TYR A C 1
ATOM 735 O O . TYR A 1 90 ? -10.302 -5.288 9.339 1.00 95.38 90 TYR A O 1
ATOM 743 N N . CYS A 1 91 ? -12.440 -4.591 9.196 1.00 94.62 91 CYS A N 1
ATOM 744 C CA . CYS A 1 91 ? -12.841 -4.975 10.544 1.00 94.62 91 CYS A CA 1
ATOM 745 C C . CYS A 1 91 ? -13.760 -6.196 10.451 1.00 94.62 91 CYS A C 1
ATOM 747 O O . CYS A 1 91 ? -14.642 -6.234 9.594 1.00 94.62 91 CYS A O 1
ATOM 749 N N . LYS A 1 92 ? -13.534 -7.202 11.297 1.00 95.38 92 LYS A N 1
ATOM 750 C CA . LYS A 1 92 ? -14.375 -8.405 11.381 1.00 95.38 92 LYS A CA 1
ATOM 751 C C . LYS A 1 92 ? -15.659 -8.172 12.178 1.00 95.38 92 LYS A C 1
ATOM 753 O O . LYS A 1 92 ? -16.575 -8.980 12.074 1.00 95.38 92 LYS A O 1
ATOM 758 N N . LEU A 1 93 ? -15.698 -7.118 12.990 1.00 93.81 93 LEU A N 1
ATOM 759 C CA . LEU A 1 93 ? -16.825 -6.805 13.858 1.00 93.81 93 LEU A CA 1
ATOM 760 C C . LEU A 1 93 ? -17.879 -6.000 13.095 1.00 93.81 93 LEU A C 1
ATOM 762 O O . LEU A 1 93 ? -17.566 -5.026 12.406 1.00 93.81 93 LEU A O 1
ATOM 766 N N . GLU A 1 94 ? -19.135 -6.398 13.259 1.00 93.50 94 GLU A N 1
ATOM 767 C CA . GLU A 1 94 ? -20.312 -5.702 12.732 1.00 93.50 94 GLU A CA 1
ATOM 768 C C . GLU A 1 94 ? -20.838 -4.701 13.773 1.00 93.50 94 GLU A C 1
ATOM 770 O O . GLU A 1 94 ? -21.924 -4.858 14.323 1.00 93.50 94 GLU A O 1
ATOM 775 N N . ASP A 1 95 ? -20.019 -3.695 14.089 1.00 92.94 95 ASP A N 1
ATOM 776 C CA . ASP A 1 95 ? -20.345 -2.615 15.025 1.00 92.94 95 ASP A CA 1
ATOM 777 C C . ASP A 1 95 ? -19.954 -1.266 14.402 1.00 92.94 95 ASP A C 1
ATOM 779 O O . ASP A 1 95 ? -18.778 -1.013 14.119 1.00 92.94 95 ASP A O 1
ATOM 783 N N . ASP A 1 96 ? -20.950 -0.411 14.167 1.00 92.56 96 ASP A N 1
ATOM 784 C CA . ASP A 1 96 ? -20.782 0.859 13.454 1.00 92.56 96 ASP A CA 1
ATOM 785 C C . ASP A 1 96 ? -1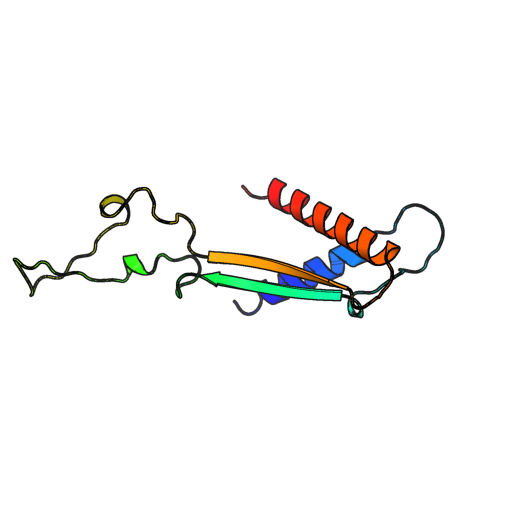9.868 1.842 14.204 1.00 92.56 96 ASP A C 1
ATOM 787 O O . ASP A 1 96 ? -19.071 2.547 13.578 1.00 92.56 96 ASP A O 1
ATOM 791 N N . ASP A 1 97 ? -19.920 1.868 15.540 1.00 90.69 97 ASP A N 1
ATOM 792 C CA . ASP A 1 97 ? -19.081 2.753 16.354 1.00 90.69 97 ASP A CA 1
ATOM 793 C C . ASP A 1 97 ? -17.610 2.330 16.270 1.00 90.69 97 ASP A C 1
ATOM 795 O O . ASP A 1 97 ? -16.707 3.170 16.151 1.00 90.69 97 ASP A O 1
ATOM 799 N N . ILE A 1 98 ? -17.355 1.020 16.317 1.00 91.00 98 ILE A N 1
ATOM 800 C CA . ILE A 1 98 ? -16.019 0.442 16.150 1.00 91.00 98 ILE A CA 1
ATOM 801 C C . ILE A 1 98 ? -15.497 0.724 14.741 1.00 91.00 98 ILE A C 1
ATOM 803 O O . ILE A 1 98 ? -14.378 1.222 14.587 1.00 91.00 98 ILE A O 1
ATOM 807 N N . GLN A 1 99 ? -16.299 0.463 13.709 1.00 92.88 99 GLN A N 1
ATOM 808 C CA . GLN A 1 99 ? -15.904 0.687 12.318 1.00 92.88 99 GLN A CA 1
ATOM 809 C C . GLN A 1 99 ? -15.625 2.166 12.028 1.00 92.88 99 GLN A C 1
ATOM 811 O O . GLN A 1 99 ? -14.630 2.491 11.368 1.00 92.88 99 GLN A O 1
ATOM 816 N N . MET A 1 100 ? -16.444 3.075 12.563 1.00 91.94 100 MET A N 1
ATOM 817 C CA . MET A 1 100 ? -16.223 4.517 12.464 1.00 91.94 100 MET A CA 1
ATOM 818 C C . MET A 1 100 ? -14.921 4.926 13.164 1.00 91.94 100 MET A C 1
ATOM 820 O O . MET A 1 100 ? -14.116 5.665 12.593 1.00 91.94 100 MET A O 1
ATOM 824 N N . THR A 1 101 ? -14.666 4.389 14.361 1.00 91.25 101 THR A N 1
ATOM 825 C CA . THR A 1 101 ? -13.427 4.639 15.115 1.00 91.25 101 THR A CA 1
ATOM 826 C C . THR A 1 101 ? -12.190 4.180 14.336 1.00 91.25 101 THR A C 1
ATOM 828 O O . THR A 1 101 ? -11.223 4.934 14.216 1.00 91.25 101 THR A O 1
ATOM 831 N N . ILE A 1 102 ? -12.213 2.969 13.769 1.00 92.81 102 ILE A N 1
ATOM 832 C CA . ILE A 1 102 ? -11.109 2.431 12.957 1.00 92.81 102 ILE A CA 1
ATOM 833 C C . ILE A 1 102 ? -10.892 3.285 11.707 1.00 92.81 102 ILE A C 1
ATOM 835 O O . ILE A 1 102 ? -9.751 3.589 11.364 1.00 92.81 102 ILE A O 1
ATOM 839 N N . THR A 1 103 ? -11.974 3.698 11.044 1.00 93.69 103 THR A N 1
ATOM 840 C CA . THR A 1 103 ? -11.914 4.534 9.838 1.00 93.69 103 THR A CA 1
ATOM 841 C C . THR A 1 103 ? -11.239 5.874 10.121 1.00 93.69 103 THR A C 1
A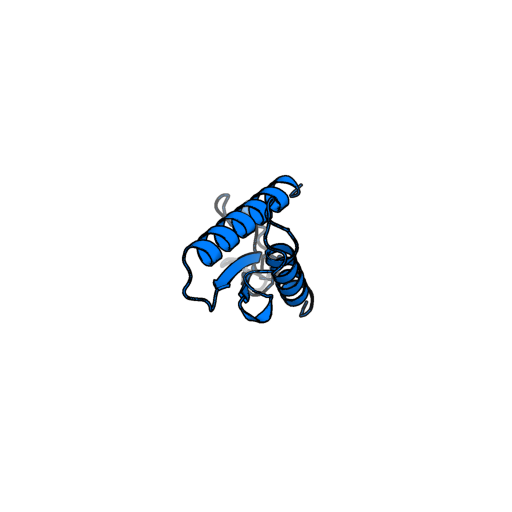TOM 843 O O . THR A 1 103 ? -10.339 6.276 9.382 1.00 93.69 103 THR A O 1
ATOM 846 N N . GLU A 1 104 ? -11.616 6.541 11.213 1.00 93.12 104 GLU A N 1
ATOM 847 C CA . GLU A 1 104 ? -11.018 7.819 11.609 1.00 93.12 104 GLU A CA 1
ATOM 848 C C . GLU A 1 104 ? -9.535 7.660 11.976 1.00 93.12 104 GLU A C 1
ATOM 850 O O . GLU A 1 104 ? -8.691 8.432 11.521 1.00 93.12 104 GLU A O 1
ATOM 855 N N . ARG A 1 105 ? -9.171 6.602 12.710 1.00 91.94 105 ARG A N 1
ATOM 856 C CA . ARG A 1 105 ? -7.759 6.308 13.015 1.00 91.94 105 ARG A CA 1
ATOM 857 C C . ARG A 1 105 ? -6.948 6.000 11.764 1.00 91.94 105 ARG A C 1
ATOM 859 O O . ARG A 1 105 ? -5.822 6.472 11.634 1.00 91.94 105 ARG A O 1
ATOM 866 N N . PHE A 1 106 ? -7.508 5.237 10.827 1.00 94.50 106 PHE A N 1
ATOM 867 C CA . PHE A 1 106 ? -6.837 4.944 9.566 1.00 94.50 106 PHE A CA 1
ATOM 868 C C . PHE A 1 106 ? -6.621 6.219 8.744 1.00 94.50 106 PHE A C 1
ATOM 870 O O . PHE A 1 106 ? -5.548 6.405 8.166 1.00 94.50 106 PHE A O 1
ATOM 877 N N . ARG A 1 107 ? -7.597 7.136 8.745 1.00 94.06 107 ARG A N 1
ATOM 878 C CA . ARG A 1 107 ? -7.454 8.456 8.126 1.00 94.06 107 ARG A CA 1
ATOM 879 C C . ARG A 1 107 ? -6.321 9.250 8.776 1.00 94.06 107 ARG A C 1
ATOM 881 O O . ARG A 1 107 ? -5.458 9.737 8.053 1.00 94.06 107 ARG A O 1
ATOM 888 N N . GLN A 1 108 ? -6.276 9.325 10.105 1.00 93.25 108 GLN A N 1
ATOM 889 C CA . GLN A 1 108 ? -5.205 10.014 10.839 1.00 93.25 108 GLN A CA 1
ATOM 890 C C . GLN A 1 108 ? -3.824 9.448 10.503 1.00 93.25 108 GLN A C 1
ATOM 892 O O . GLN A 1 108 ? -2.921 10.203 10.148 1.00 93.25 108 GLN A O 1
ATOM 897 N N . TRP A 1 109 ? -3.685 8.122 10.505 1.00 93.38 109 TRP A N 1
ATOM 898 C CA . TRP A 1 109 ? -2.450 7.453 10.103 1.00 93.38 109 TRP A CA 1
ATOM 899 C C . TRP A 1 109 ? -2.020 7.826 8.673 1.00 93.38 109 TRP A C 1
ATOM 901 O O . TRP A 1 109 ? -0.843 8.087 8.417 1.00 93.38 109 TRP A O 1
ATOM 911 N N . CYS A 1 110 ? -2.971 7.899 7.733 1.00 92.50 110 CYS A N 1
ATOM 912 C CA . CYS A 1 110 ? -2.694 8.320 6.358 1.00 92.50 110 CYS A CA 1
ATOM 913 C C . CYS A 1 110 ? -2.198 9.774 6.279 1.00 92.50 110 CYS A C 1
ATOM 915 O O . CYS A 1 110 ? -1.269 10.059 5.523 1.00 92.50 110 CYS A O 1
ATOM 917 N N . GLU A 1 111 ? -2.803 10.691 7.039 1.00 92.38 111 GLU A N 1
ATOM 918 C CA . GLU A 1 111 ? -2.412 12.108 7.080 1.00 92.38 111 GLU A CA 1
ATOM 919 C C . GLU A 1 111 ? -1.016 12.305 7.688 1.00 92.38 111 GLU A C 1
ATOM 921 O O . GLU A 1 111 ? -0.186 13.018 7.115 1.00 92.38 111 GLU A O 1
ATOM 926 N N . GLU A 1 112 ? -0.733 11.636 8.811 1.00 90.56 112 GLU A N 1
ATOM 927 C CA . GLU A 1 112 ? 0.573 11.673 9.481 1.00 90.56 112 GLU A CA 1
ATOM 928 C C . GLU A 1 112 ? 1.671 11.176 8.530 1.00 90.56 112 GLU A C 1
ATOM 930 O O . GLU A 1 112 ? 2.713 11.812 8.379 1.00 90.56 112 GLU A O 1
ATOM 935 N N . ARG A 1 113 ? 1.418 10.088 7.796 1.00 87.31 113 ARG A N 1
ATOM 936 C CA . ARG A 1 113 ? 2.381 9.562 6.821 1.00 87.31 113 ARG A CA 1
ATOM 937 C C . ARG A 1 113 ? 2.577 10.436 5.599 1.00 87.31 113 ARG A C 1
ATOM 939 O O . ARG A 1 113 ? 3.703 10.540 5.126 1.00 87.31 113 ARG A O 1
ATOM 946 N N . ARG A 1 114 ? 1.516 11.064 5.092 1.00 85.62 114 ARG A N 1
ATOM 947 C CA . ARG A 1 114 ? 1.640 11.997 3.967 1.00 85.62 114 ARG A CA 1
ATOM 948 C C . ARG A 1 114 ? 2.450 13.229 4.357 1.00 85.62 114 ARG A C 1
ATOM 950 O O . ARG A 1 114 ? 3.265 13.683 3.569 1.00 85.62 114 ARG A O 1
ATOM 957 N N . SER A 1 115 ? 2.250 13.727 5.575 1.00 79.00 115 SER A N 1
ATOM 958 C CA . SER A 1 115 ? 2.973 14.891 6.104 1.00 79.00 115 SER A CA 1
ATOM 959 C C . SER A 1 115 ? 4.455 14.599 6.370 1.00 79.00 115 SER A C 1
ATOM 961 O O . SER A 1 115 ? 5.272 15.510 6.336 1.00 79.00 115 SER A O 1
ATOM 963 N N . ASN A 1 116 ? 4.798 13.331 6.611 1.00 70.44 116 ASN A N 1
ATOM 964 C CA . ASN A 1 116 ? 6.169 12.863 6.820 1.00 70.44 116 ASN A CA 1
ATOM 965 C C . ASN A 1 116 ? 6.859 12.387 5.526 1.00 70.44 116 ASN A C 1
ATOM 967 O O . ASN A 1 116 ? 7.984 11.888 5.589 1.00 70.44 116 ASN A O 1
ATOM 971 N N . MET A 1 117 ? 6.197 12.490 4.368 1.00 60.34 117 MET A N 1
ATOM 972 C CA . MET A 1 117 ? 6.806 12.167 3.079 1.00 60.34 117 MET A CA 1
ATOM 973 C C . MET A 1 117 ? 7.645 13.377 2.617 1.00 60.34 117 MET A C 1
ATOM 975 O O . MET A 1 117 ? 7.096 14.479 2.583 1.00 60.34 117 MET A O 1
ATOM 979 N N . PRO A 1 118 ? 8.956 13.208 2.348 1.00 51.53 118 PRO A N 1
ATOM 980 C CA . PRO A 1 118 ? 9.834 14.298 1.913 1.00 51.53 118 PRO A CA 1
ATOM 981 C C . PRO A 1 118 ? 9.463 14.860 0.536 1.00 51.53 118 PRO A C 1
ATOM 983 O O . PRO A 1 118 ? 8.859 14.114 -0.271 1.00 51.53 118 PRO A O 1
#

Radius of gyration: 22.25 Å; chains: 1; bounding box: 44×25×72 Å

Organism: Eptatretus burgeri (NCBI:txid7764)

InterPro domains:
  IPR050135 Deoxyguanosinetriphosphate triphosphohydrolase-like [PTHR11373] (22-107)

pLDDT: mean 85.85, std 13.4, range [47.0, 96.88]

Foldseek 3Di:
DVPPQVVVLVVLLCLLQPDDDPDDDPDRPDHSVQKDKDKDKAFPVPAFDDCLQVDWDDDPVGRPDTDGDDPVRPDPPDDPGGMDMDIDMDGNDPDPVSVVSSVVSVVVVVVVVVVVDD